Protein AF-A0A4S5BII0-F1 (afdb_monomer_lite)

pLDDT: mean 76.99, std 10.08, range [51.81, 91.44]

Organism: Bifidobacterium longum subsp. infantis (NCBI:txid1682)

Foldseek 3Di:
DQQVCLVVVCVVCVVVVHASQGFHNPPDPDGDDHDPPVNVVVVVVVVVVVVVVVCVVVVVVCVVVVVVVVVDCVVVVVVVVVVVVVVVVVD

Structure (mmCIF, N/CA/C/O backbone):
data_AF-A0A4S5BII0-F1
#
_entry.id   AF-A0A4S5BII0-F1
#
loop_
_atom_site.group_PDB
_atom_site.id
_atom_site.type_symbol
_atom_site.label_atom_id
_atom_site.label_alt_id
_atom_site.label_comp_id
_atom_site.label_asym_id
_atom_site.label_entity_id
_atom_site.label_seq_id
_atom_site.pdbx_PDB_ins_code
_atom_site.Cartn_x
_atom_site.Cartn_y
_atom_site.Cartn_z
_atom_site.occupancy
_atom_site.B_iso_or_equiv
_atom_site.auth_seq_id
_atom_site.auth_comp_id
_atom_site.auth_asym_id
_atom_site.auth_atom_id
_atom_site.pdbx_PDB_model_num
ATOM 1 N N . MET A 1 1 ? 16.253 -0.688 -2.895 1.00 59.25 1 MET A N 1
ATOM 2 C CA . MET A 1 1 ? 15.727 -2.063 -2.775 1.00 59.25 1 MET A CA 1
ATOM 3 C C . MET A 1 1 ? 15.368 -2.674 -4.128 1.00 59.25 1 MET A C 1
ATOM 5 O O . MET A 1 1 ? 15.950 -3.690 -4.470 1.00 59.25 1 MET A O 1
ATOM 9 N N . ASP A 1 2 ? 14.520 -2.050 -4.945 1.00 67.81 2 ASP A N 1
ATOM 10 C CA . ASP A 1 2 ? 13.943 -2.675 -6.159 1.00 67.81 2 ASP A CA 1
ATOM 11 C C . ASP A 1 2 ? 14.948 -3.171 -7.209 1.00 67.81 2 ASP A C 1
ATOM 13 O O . ASP A 1 2 ? 14.729 -4.192 -7.860 1.00 67.81 2 ASP A O 1
ATOM 17 N N . ARG A 1 3 ? 16.091 -2.485 -7.340 1.00 72.25 3 ARG A N 1
ATOM 18 C CA . ARG A 1 3 ? 17.181 -2.871 -8.256 1.00 72.25 3 ARG A CA 1
ATOM 19 C C . ARG A 1 3 ? 17.808 -4.232 -7.926 1.00 72.25 3 ARG A C 1
ATOM 21 O O . ARG A 1 3 ? 18.460 -4.812 -8.788 1.00 72.25 3 ARG A O 1
ATOM 28 N N . VAL A 1 4 ? 17.648 -4.724 -6.693 1.00 69.44 4 VAL A N 1
ATOM 29 C CA . VAL A 1 4 ? 18.213 -6.005 -6.236 1.00 69.44 4 VAL A CA 1
ATOM 30 C C . VAL A 1 4 ? 17.400 -7.183 -6.780 1.00 69.44 4 VAL A C 1
ATOM 32 O O . VAL A 1 4 ? 17.982 -8.155 -7.251 1.00 69.44 4 VAL A O 1
ATOM 35 N N . TYR A 1 5 ? 16.069 -7.068 -6.790 1.00 69.62 5 TYR A N 1
ATOM 36 C CA . TYR A 1 5 ? 15.165 -8.151 -7.194 1.00 69.62 5 TYR A CA 1
ATOM 37 C C . TYR A 1 5 ? 14.766 -8.119 -8.669 1.00 69.62 5 TYR A C 1
ATOM 39 O O . TYR A 1 5 ? 14.322 -9.138 -9.191 1.00 69.62 5 TYR A O 1
ATOM 47 N N . GLY A 1 6 ? 14.966 -6.992 -9.364 1.00 73.06 6 GLY A N 1
ATOM 48 C CA . GLY A 1 6 ? 14.530 -6.828 -10.755 1.00 73.06 6 GLY A CA 1
ATOM 49 C C . GLY A 1 6 ? 15.073 -7.878 -11.730 1.00 73.06 6 GLY A C 1
ATOM 50 O O . GLY A 1 6 ? 14.448 -8.143 -12.748 1.00 73.06 6 GLY A O 1
ATOM 51 N N . GLY A 1 7 ? 16.212 -8.508 -11.422 1.00 76.62 7 GLY A N 1
ATOM 52 C CA . GLY A 1 7 ? 16.747 -9.613 -12.222 1.00 76.62 7 GLY A CA 1
ATOM 53 C C . GLY A 1 7 ? 15.973 -10.925 -12.082 1.00 76.62 7 GLY A C 1
ATOM 54 O O . GLY A 1 7 ? 15.806 -11.619 -13.077 1.00 76.62 7 GLY A O 1
ATOM 55 N N . TYR A 1 8 ? 15.500 -11.248 -10.876 1.00 79.19 8 TYR A N 1
ATOM 56 C CA . TYR A 1 8 ? 14.800 -12.503 -10.580 1.00 79.19 8 TYR A CA 1
ATOM 57 C C . TYR A 1 8 ? 13.327 -12.453 -10.981 1.00 79.19 8 TYR A C 1
ATOM 59 O O . TYR A 1 8 ? 12.751 -13.464 -11.361 1.00 79.19 8 TYR A O 1
ATOM 67 N N . THR A 1 9 ? 12.717 -11.268 -10.927 1.00 78.75 9 THR A N 1
ATOM 68 C CA . THR A 1 9 ? 11.298 -11.075 -11.253 1.00 78.75 9 THR A CA 1
ATOM 69 C C . THR A 1 9 ? 11.039 -10.855 -12.741 1.00 78.75 9 THR A C 1
ATOM 71 O O . THR A 1 9 ? 9.887 -10.909 -13.163 1.00 78.75 9 THR A O 1
ATOM 74 N N . ARG A 1 10 ? 12.091 -10.645 -13.544 1.00 82.12 10 ARG A N 1
ATOM 75 C CA . ARG A 1 10 ? 11.984 -10.427 -14.991 1.00 82.12 10 ARG A CA 1
ATOM 76 C C . ARG A 1 10 ? 11.464 -11.658 -15.732 1.00 82.12 10 ARG A C 1
ATOM 78 O O . ARG A 1 10 ? 10.459 -11.538 -16.417 1.00 82.12 10 ARG A O 1
ATOM 85 N N . LEU A 1 11 ? 12.130 -12.809 -15.594 1.00 84.81 11 LEU A N 1
ATOM 86 C CA . LEU A 1 11 ? 11.762 -14.024 -16.339 1.00 84.81 11 LEU A CA 1
ATOM 87 C C . LEU A 1 11 ? 10.316 -14.466 -16.045 1.00 84.81 11 LEU A C 1
ATOM 89 O O . LEU A 1 11 ? 9.584 -14.736 -16.994 1.00 84.81 11 LEU A O 1
ATOM 93 N N . PRO A 1 12 ? 9.848 -14.454 -14.778 1.00 85.00 12 PRO A N 1
ATOM 94 C CA . PRO A 1 12 ? 8.443 -14.708 -14.485 1.00 85.00 12 PRO A CA 1
ATOM 95 C C . PRO A 1 12 ? 7.513 -13.663 -15.108 1.00 85.00 12 PRO A C 1
ATOM 97 O O . PRO A 1 12 ? 6.523 -14.030 -15.727 1.00 85.00 12 PRO A O 1
ATOM 100 N N . ALA A 1 13 ? 7.824 -12.366 -15.001 1.00 83.06 13 ALA A N 1
ATOM 101 C CA . ALA A 1 13 ? 6.984 -11.319 -15.586 1.00 83.06 13 ALA A CA 1
ATOM 102 C C . ALA A 1 13 ? 6.839 -11.487 -17.108 1.00 83.06 13 ALA A C 1
ATOM 104 O O . ALA A 1 13 ? 5.723 -11.451 -17.617 1.00 83.06 13 ALA A O 1
ATOM 105 N N . GLU A 1 14 ? 7.942 -11.759 -17.808 1.00 85.25 14 GLU A N 1
ATOM 106 C CA . GLU A 1 14 ? 7.939 -12.026 -19.250 1.00 85.25 14 GLU A CA 1
ATOM 107 C C . GLU A 1 14 ? 7.136 -13.291 -19.592 1.00 85.25 14 GLU A C 1
ATOM 109 O O . GLU A 1 14 ? 6.370 -13.270 -20.553 1.00 85.25 14 GLU A O 1
ATOM 114 N N . SER A 1 15 ? 7.211 -14.352 -18.776 1.00 88.06 15 SER A N 1
ATOM 115 C CA . SER A 1 15 ? 6.383 -15.556 -18.972 1.00 88.06 15 SER A CA 1
ATOM 116 C C . SER A 1 15 ? 4.879 -15.309 -18.800 1.00 88.06 15 SER A C 1
ATOM 118 O O . SER A 1 15 ? 4.073 -16.009 -19.403 1.00 88.06 15 SER A O 1
ATOM 120 N N . PHE A 1 16 ? 4.497 -14.286 -18.030 1.00 85.56 16 PHE A N 1
ATOM 121 C CA . PHE A 1 16 ? 3.109 -13.840 -17.888 1.00 85.56 16 PHE A CA 1
ATOM 122 C C . PHE A 1 16 ? 2.714 -12.767 -18.920 1.00 85.56 16 PHE A C 1
ATOM 124 O O . PHE A 1 16 ? 1.625 -12.206 -18.825 1.00 85.56 16 PHE A O 1
ATOM 131 N N . GLY A 1 17 ? 3.584 -12.444 -19.887 1.00 84.06 17 GLY A N 1
ATOM 132 C CA . GLY A 1 17 ? 3.342 -11.390 -20.879 1.00 84.06 17 GLY A CA 1
ATOM 133 C C . GLY A 1 17 ? 3.380 -9.969 -20.301 1.00 84.06 17 GLY A C 1
ATOM 134 O O . GLY A 1 17 ? 2.903 -9.028 -20.931 1.00 84.06 17 GLY A O 1
ATOM 135 N N . LEU A 1 18 ? 3.930 -9.792 -19.097 1.00 80.88 18 LEU A N 1
ATOM 136 C CA . LEU A 1 18 ? 4.006 -8.511 -18.402 1.00 80.88 18 LEU A CA 1
ATOM 137 C C . LEU A 1 18 ? 5.337 -7.812 -18.687 1.00 80.88 18 LEU A C 1
ATOM 139 O O . LEU A 1 18 ? 6.411 -8.413 -18.630 1.00 80.88 18 LEU A O 1
ATOM 143 N N . THR A 1 19 ? 5.288 -6.497 -18.906 1.00 80.31 19 THR A N 1
ATOM 144 C CA . THR A 1 19 ? 6.505 -5.692 -19.044 1.00 80.31 19 THR A CA 1
ATOM 145 C C . THR A 1 19 ? 7.221 -5.560 -17.692 1.00 80.31 19 THR A C 1
ATOM 147 O O . THR A 1 19 ? 6.593 -5.171 -16.699 1.00 80.31 19 THR A O 1
ATOM 150 N N . PRO A 1 20 ? 8.541 -5.819 -17.614 1.00 77.00 20 PRO A N 1
ATOM 151 C CA . PRO A 1 20 ? 9.287 -5.723 -16.365 1.00 77.00 20 PRO A CA 1
ATOM 152 C C . PRO A 1 20 ? 9.294 -4.291 -15.810 1.00 77.00 20 PRO A C 1
ATOM 154 O O . PRO A 1 20 ? 10.069 -3.429 -16.224 1.00 77.00 20 PRO A O 1
ATOM 157 N N . ALA A 1 21 ? 8.453 -4.036 -14.807 1.00 76.56 21 ALA A N 1
ATOM 158 C CA . ALA A 1 21 ? 8.356 -2.726 -14.169 1.00 76.56 21 ALA A CA 1
ATOM 159 C C . ALA A 1 21 ? 9.512 -2.438 -13.201 1.00 76.56 21 ALA A C 1
ATOM 161 O O . ALA A 1 21 ? 9.633 -1.306 -12.738 1.00 76.56 21 ALA A O 1
ATOM 162 N N . ALA A 1 22 ? 10.347 -3.419 -12.847 1.00 80.75 22 ALA A N 1
ATOM 163 C CA . ALA A 1 22 ? 11.482 -3.239 -11.942 1.00 80.75 22 ALA A CA 1
ATOM 164 C C . ALA A 1 22 ? 12.713 -2.685 -12.687 1.00 80.75 22 ALA A C 1
ATOM 166 O O . ALA A 1 22 ? 12.963 -3.076 -13.830 1.00 80.75 22 ALA A O 1
ATOM 167 N N . PRO A 1 23 ? 13.506 -1.790 -12.067 1.00 80.81 23 PRO A N 1
ATOM 168 C CA . PRO A 1 23 ? 14.677 -1.239 -12.726 1.00 80.81 23 PRO A CA 1
ATOM 169 C C . PRO A 1 23 ? 15.795 -2.289 -12.799 1.00 80.81 23 PRO A C 1
ATOM 171 O O . PRO A 1 23 ? 16.007 -3.016 -11.820 1.00 80.81 23 PRO A O 1
ATOM 174 N N . PRO A 1 24 ? 16.564 -2.338 -13.900 1.00 83.94 24 PRO A N 1
ATOM 175 C CA . PRO A 1 24 ? 17.759 -3.164 -13.959 1.00 83.94 24 PRO A CA 1
ATOM 176 C C . PRO A 1 24 ? 18.799 -2.690 -12.934 1.00 83.94 24 PRO A C 1
ATOM 178 O O . PRO A 1 24 ? 18.870 -1.515 -12.554 1.00 83.94 24 PRO A O 1
ATOM 181 N N . LYS A 1 25 ? 19.631 -3.627 -12.474 1.00 82.69 25 LYS A N 1
ATOM 182 C CA . LYS A 1 25 ? 20.808 -3.304 -11.661 1.00 82.69 25 LYS A CA 1
ATOM 183 C C . LYS A 1 25 ? 21.781 -2.482 -12.517 1.00 82.69 25 LYS A C 1
ATOM 185 O O . LYS A 1 25 ? 22.010 -2.834 -13.668 1.00 82.69 25 LYS A O 1
ATOM 190 N N . GLY A 1 26 ? 22.350 -1.411 -11.957 1.00 79.44 26 GLY A N 1
ATOM 191 C CA . GLY A 1 26 ? 23.169 -0.451 -12.717 1.00 79.44 26 GLY A CA 1
ATOM 192 C C . GLY A 1 26 ? 24.420 -1.056 -13.363 1.00 79.44 26 GLY A C 1
ATOM 193 O O . GLY A 1 26 ? 24.858 -0.590 -14.401 1.00 79.44 26 GLY A O 1
ATOM 194 N N . ASN A 1 27 ? 24.948 -2.133 -12.785 1.00 82.56 27 ASN A N 1
ATOM 195 C CA . ASN A 1 27 ? 26.183 -2.791 -13.210 1.00 82.56 27 ASN A CA 1
ATOM 196 C C . ASN A 1 27 ? 25.929 -3.895 -14.260 1.00 82.56 27 ASN A C 1
ATOM 198 O O . ASN A 1 27 ? 26.774 -4.764 -14.455 1.00 82.56 27 ASN A O 1
ATOM 202 N N . ARG A 1 28 ? 24.728 -3.963 -14.848 1.00 80.50 28 ARG A N 1
ATOM 203 C CA . ARG A 1 28 ? 24.341 -5.044 -15.762 1.00 80.50 28 ARG A CA 1
ATOM 204 C C . ARG A 1 28 ? 24.748 -4.687 -17.190 1.00 80.50 28 ARG A C 1
ATOM 206 O O . ARG A 1 28 ? 24.374 -3.627 -17.671 1.00 80.50 28 ARG A O 1
ATOM 213 N N . ALA A 1 29 ? 25.442 -5.603 -17.865 1.00 80.50 29 ALA A N 1
ATOM 214 C CA . ALA A 1 29 ? 25.921 -5.406 -19.237 1.00 80.50 29 A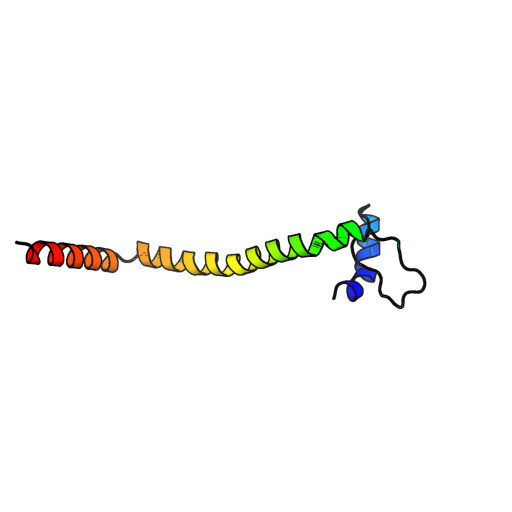LA A CA 1
ATOM 215 C C . ALA A 1 29 ? 24.784 -5.224 -20.261 1.00 80.50 29 ALA A C 1
ATOM 217 O O . ALA A 1 29 ? 24.910 -4.435 -21.188 1.00 80.50 29 ALA A O 1
ATOM 218 N N . ALA A 1 30 ? 23.656 -5.912 -20.063 1.00 79.06 30 ALA A N 1
ATOM 219 C CA . ALA A 1 30 ? 22.465 -5.798 -20.903 1.00 79.06 30 ALA A CA 1
ATOM 220 C C . ALA 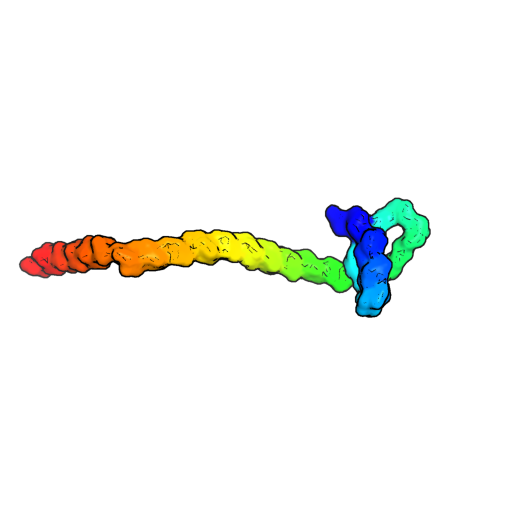A 1 30 ? 21.243 -5.388 -20.053 1.00 79.06 30 ALA A C 1
ATOM 222 O O . ALA A 1 30 ? 20.526 -6.254 -19.530 1.00 79.06 30 ALA A O 1
ATOM 223 N N . PRO A 1 31 ? 21.024 -4.080 -19.826 1.00 80.81 31 PRO A N 1
ATOM 224 C CA . PRO A 1 31 ? 19.806 -3.585 -19.196 1.00 80.81 31 PRO A CA 1
ATOM 225 C C . PRO A 1 31 ? 18.617 -3.715 -20.162 1.00 80.81 31 PRO A C 1
ATOM 227 O O . PRO A 1 31 ? 18.742 -3.450 -21.352 1.00 80.81 31 PRO A O 1
ATOM 230 N N . TRP A 1 32 ? 17.453 -4.131 -19.658 1.00 79.56 32 TRP A N 1
ATOM 231 C CA . TRP A 1 32 ? 16.220 -4.162 -20.454 1.00 79.56 32 TRP A CA 1
ATOM 232 C C . TRP A 1 32 ? 15.565 -2.783 -20.507 1.00 79.56 32 TRP A C 1
ATOM 234 O O . TRP A 1 32 ? 15.703 -1.983 -19.574 1.00 79.56 32 TRP A O 1
ATOM 244 N N . ASN A 1 33 ? 14.815 -2.533 -21.585 1.00 79.31 33 ASN A N 1
ATOM 245 C CA . ASN A 1 33 ? 13.986 -1.342 -21.680 1.00 79.31 33 ASN A CA 1
ATOM 246 C C . ASN A 1 33 ? 12.855 -1.431 -20.651 1.00 79.31 33 ASN A C 1
ATOM 248 O O . ASN A 1 33 ? 12.208 -2.467 -20.491 1.00 79.31 33 ASN A O 1
ATOM 252 N N . ARG A 1 34 ? 12.656 -0.345 -19.917 1.00 77.56 34 ARG A N 1
ATOM 253 C CA . ARG A 1 34 ? 11.695 -0.267 -18.830 1.00 77.56 34 ARG A CA 1
ATOM 254 C C . ARG A 1 34 ? 11.057 1.102 -18.854 1.00 77.56 34 ARG A C 1
ATOM 256 O O . ARG A 1 34 ? 11.763 2.108 -18.888 1.00 77.56 34 ARG A O 1
ATOM 263 N N . ASP A 1 35 ? 9.736 1.121 -18.751 1.00 81.06 35 ASP A N 1
ATOM 264 C CA . ASP A 1 35 ? 8.976 2.359 -18.704 1.00 81.06 35 ASP A CA 1
ATOM 265 C C . ASP A 1 35 ? 9.322 3.147 -17.430 1.00 81.06 35 ASP A C 1
ATOM 267 O O . ASP A 1 35 ? 8.991 2.790 -16.290 1.00 81.06 35 ASP A O 1
ATOM 271 N N . ARG A 1 36 ? 10.091 4.214 -17.638 1.00 77.75 36 ARG A N 1
ATOM 272 C CA . ARG A 1 36 ? 10.601 5.075 -16.576 1.00 77.75 36 ARG A CA 1
ATOM 273 C C . ARG A 1 36 ? 9.508 6.006 -16.056 1.00 77.75 36 ARG A C 1
ATOM 275 O O . ARG A 1 36 ? 9.575 6.384 -14.886 1.00 77.75 36 ARG A O 1
ATOM 282 N N . GLU A 1 37 ? 8.526 6.346 -16.885 1.00 79.56 37 GLU A N 1
ATOM 283 C CA . GLU A 1 37 ? 7.395 7.200 -16.523 1.00 79.56 37 GLU A CA 1
ATOM 284 C C . GLU A 1 37 ? 6.400 6.430 -15.662 1.00 79.56 37 GLU A C 1
ATOM 286 O O . GLU A 1 37 ? 6.102 6.866 -14.546 1.00 79.56 37 GLU A O 1
ATOM 291 N N . ALA A 1 38 ? 6.019 5.219 -16.077 1.00 75.12 38 ALA A N 1
ATOM 292 C CA . ALA A 1 38 ? 5.181 4.337 -15.265 1.00 75.12 38 ALA A CA 1
ATOM 293 C C . ALA A 1 38 ? 5.809 4.044 -13.891 1.00 75.12 38 ALA A C 1
ATOM 295 O O . ALA A 1 38 ? 5.120 3.999 -12.868 1.00 75.12 38 ALA A O 1
ATOM 296 N N . HIS A 1 39 ? 7.139 3.903 -13.815 1.00 75.81 39 HIS A N 1
ATOM 297 C CA . HIS A 1 39 ? 7.795 3.719 -12.521 1.00 75.81 39 HIS A CA 1
ATOM 298 C C . HIS A 1 39 ? 7.823 4.971 -11.642 1.00 75.81 39 HIS A C 1
ATOM 300 O O . HIS A 1 39 ? 7.750 4.838 -10.420 1.00 75.81 39 HIS A O 1
ATOM 306 N N . LYS A 1 40 ? 7.918 6.177 -12.216 1.00 79.31 40 LYS A N 1
ATOM 307 C CA . LYS A 1 40 ? 7.847 7.417 -11.425 1.00 79.31 40 LYS A CA 1
ATOM 308 C C . LYS A 1 40 ? 6.505 7.520 -10.689 1.00 79.31 40 LYS A C 1
ATOM 310 O O . LYS A 1 40 ? 6.485 7.921 -9.526 1.00 79.31 40 LYS A O 1
ATOM 315 N N . GLY A 1 41 ? 5.412 7.084 -11.322 1.00 80.19 41 GLY A N 1
ATOM 316 C CA . GLY A 1 41 ? 4.068 7.078 -10.732 1.00 80.19 41 GLY A CA 1
ATOM 317 C C . GLY A 1 41 ? 3.866 6.085 -9.576 1.00 80.19 41 GLY A C 1
ATOM 318 O O . GLY A 1 41 ? 3.032 6.327 -8.699 1.00 80.19 41 GLY A O 1
ATOM 319 N N . ARG A 1 42 ? 4.655 4.999 -9.499 1.00 81.44 42 ARG A N 1
ATOM 320 C CA . ARG A 1 42 ? 4.472 3.942 -8.479 1.00 81.44 42 ARG A CA 1
ATOM 321 C C . ARG A 1 42 ? 4.614 4.431 -7.042 1.00 81.44 42 ARG A C 1
ATOM 323 O O . ARG A 1 42 ? 3.887 3.951 -6.181 1.00 81.44 42 ARG A O 1
ATOM 330 N N . ASN A 1 43 ? 5.496 5.392 -6.772 1.00 83.81 43 ASN A N 1
ATOM 331 C CA . ASN A 1 43 ? 5.734 5.873 -5.406 1.00 83.81 43 ASN A CA 1
ATOM 332 C C . ASN A 1 43 ? 4.473 6.497 -4.776 1.00 83.81 43 ASN A C 1
ATOM 334 O O . ASN A 1 43 ? 4.254 6.367 -3.574 1.00 83.81 43 ASN A O 1
ATOM 338 N N . MET A 1 44 ? 3.612 7.147 -5.568 1.00 86.31 44 MET A N 1
ATOM 339 C CA . MET A 1 44 ? 2.354 7.700 -5.055 1.00 86.31 44 MET A CA 1
ATOM 340 C C . MET A 1 44 ? 1.396 6.585 -4.627 1.00 86.31 44 MET A C 1
ATOM 342 O O . MET A 1 44 ? 0.871 6.610 -3.513 1.00 86.31 44 MET A O 1
ATOM 346 N N . VAL A 1 45 ? 1.240 5.579 -5.486 1.00 85.94 45 VAL A N 1
ATOM 347 C CA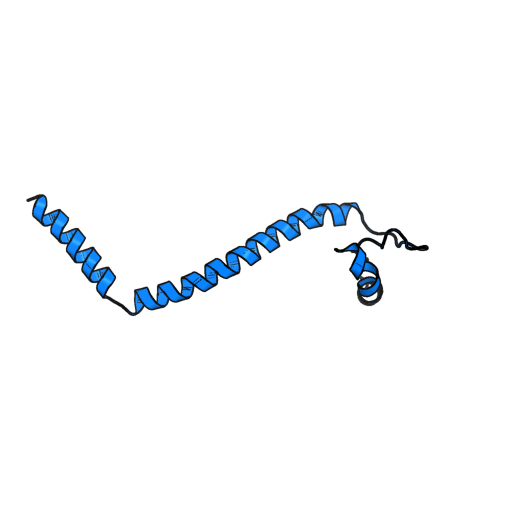 . VAL A 1 45 ? 0.418 4.394 -5.231 1.00 85.94 45 VAL A CA 1
ATOM 348 C C . VAL A 1 45 ? 0.940 3.646 -4.002 1.00 85.94 45 VAL A C 1
ATOM 350 O O . VAL A 1 45 ? 0.196 3.410 -3.053 1.00 85.94 45 VAL A O 1
ATOM 353 N N . GLU A 1 46 ? 2.242 3.364 -3.946 1.00 87.25 46 GLU A N 1
ATOM 354 C CA . GLU A 1 46 ? 2.886 2.681 -2.820 1.00 87.25 46 GLU A CA 1
ATOM 355 C C . GLU A 1 46 ? 2.703 3.432 -1.500 1.00 87.25 46 GLU A C 1
ATOM 357 O O . GLU A 1 46 ? 2.405 2.803 -0.487 1.00 87.25 46 GLU A O 1
ATOM 362 N N . ARG A 1 47 ? 2.791 4.768 -1.493 1.00 89.31 47 ARG A N 1
ATOM 363 C CA . ARG A 1 47 ? 2.519 5.578 -0.293 1.00 89.31 47 ARG A CA 1
ATOM 364 C C . ARG A 1 47 ? 1.071 5.460 0.173 1.00 89.31 47 ARG A C 1
ATOM 366 O O . ARG A 1 47 ? 0.842 5.369 1.378 1.00 89.31 47 ARG A O 1
ATOM 373 N N . VAL A 1 48 ? 0.103 5.448 -0.745 1.00 89.38 48 VAL A N 1
ATOM 374 C CA . VAL A 1 48 ? -1.319 5.255 -0.408 1.00 89.38 48 VAL A CA 1
ATOM 375 C C . VAL A 1 48 ? -1.539 3.871 0.195 1.00 89.38 48 VAL A C 1
ATOM 377 O O . VAL A 1 48 ? -2.078 3.766 1.295 1.00 89.38 48 VAL A O 1
ATOM 380 N N . PHE A 1 49 ? -1.048 2.818 -0.462 1.00 85.62 49 PHE A N 1
ATOM 381 C CA . PHE A 1 49 ? -1.156 1.454 0.053 1.00 85.62 49 PHE A CA 1
ATOM 382 C C . PHE A 1 49 ? -0.415 1.272 1.379 1.00 85.62 49 PHE A C 1
ATOM 384 O O . PHE A 1 49 ? -0.902 0.558 2.251 1.00 85.62 49 PHE A O 1
ATOM 391 N N . ASN A 1 50 ? 0.734 1.923 1.567 1.00 87.31 50 ASN A N 1
ATOM 392 C CA . ASN A 1 50 ? 1.481 1.857 2.818 1.00 87.31 50 ASN A CA 1
ATOM 393 C C . ASN A 1 50 ? 0.719 2.532 3.967 1.00 87.31 50 ASN A C 1
ATOM 395 O O . ASN A 1 50 ? 0.620 1.956 5.049 1.00 87.31 50 ASN A O 1
ATOM 399 N N . ARG A 1 51 ? 0.100 3.698 3.722 1.00 87.19 51 ARG A N 1
ATOM 400 C CA . ARG A 1 51 ? -0.809 4.333 4.691 1.00 87.19 51 ARG A CA 1
ATOM 401 C C . ARG A 1 51 ? -1.994 3.429 5.009 1.00 87.19 51 ARG A C 1
ATOM 403 O O . ARG A 1 51 ? -2.257 3.164 6.175 1.00 87.19 51 ARG A O 1
ATOM 410 N N . MET A 1 52 ? -2.655 2.880 3.992 1.00 86.06 52 MET A N 1
ATOM 411 C CA . MET A 1 52 ? -3.777 1.957 4.184 1.00 86.06 52 MET A CA 1
ATOM 412 C C . MET A 1 52 ? -3.375 0.728 5.015 1.00 86.06 52 MET A C 1
ATOM 414 O O . MET A 1 52 ? -4.074 0.354 5.953 1.00 86.06 52 MET A O 1
ATOM 418 N N . LYS A 1 53 ? -2.215 0.126 4.730 1.00 82.75 53 LYS A N 1
ATOM 419 C CA . LYS A 1 53 ? -1.673 -0.997 5.510 1.00 82.75 53 LYS A CA 1
ATOM 420 C C . LYS A 1 53 ? -1.371 -0.608 6.955 1.00 82.75 53 LYS A C 1
ATOM 422 O O . LYS A 1 53 ? -1.649 -1.395 7.855 1.00 82.75 53 LYS A O 1
ATOM 427 N N . HIS A 1 54 ? -0.836 0.589 7.182 1.00 80.94 54 HIS A N 1
ATOM 428 C CA . HIS A 1 54 ? -0.580 1.099 8.525 1.00 80.94 54 HIS A CA 1
ATOM 429 C C . HIS A 1 54 ? -1.885 1.257 9.324 1.00 80.94 54 HIS A C 1
ATOM 431 O O . HIS A 1 54 ? -1.977 0.792 10.459 1.00 80.94 54 HIS A O 1
ATOM 437 N N . HIS A 1 55 ? -2.928 1.811 8.701 1.00 76.75 55 HIS A N 1
ATOM 438 C CA . HIS A 1 55 ? -4.244 1.972 9.325 1.00 76.75 55 HIS A CA 1
ATOM 439 C C . HIS A 1 55 ? -5.013 0.656 9.502 1.00 76.75 55 HIS A C 1
ATOM 441 O O . HIS A 1 55 ? -5.839 0.561 10.406 1.00 76.75 55 HIS A O 1
ATOM 447 N N . ARG A 1 56 ? -4.698 -0.399 8.737 1.00 70.38 56 ARG A N 1
ATOM 448 C CA . ARG A 1 56 ? -5.289 -1.733 8.940 1.00 70.38 56 ARG A CA 1
ATOM 449 C C . ARG A 1 56 ? -5.031 -2.277 10.349 1.00 70.38 56 ARG A C 1
ATOM 451 O O . ARG A 1 56 ? -5.905 -2.925 10.909 1.00 70.38 56 ARG A O 1
ATOM 458 N N . LYS A 1 57 ? -3.862 -1.982 10.935 1.00 63.84 57 LYS A N 1
ATOM 459 C CA . LYS A 1 57 ? -3.524 -2.357 12.320 1.00 63.84 57 LYS A CA 1
ATOM 460 C C . LYS A 1 57 ? -4.287 -1.524 13.359 1.00 63.84 57 LYS A C 1
ATOM 462 O O . LYS A 1 57 ? -4.511 -2.000 14.466 1.00 63.84 57 LYS A O 1
ATOM 467 N N . ALA A 1 58 ? -4.666 -0.291 13.019 1.00 61.06 58 ALA A N 1
ATOM 468 C CA . ALA A 1 58 ? -5.498 0.542 13.883 1.00 61.06 58 ALA A CA 1
ATOM 469 C C . ALA A 1 58 ? -6.947 0.031 13.901 1.00 61.06 58 ALA A C 1
ATOM 471 O O . ALA A 1 58 ? -7.503 -0.137 14.980 1.00 61.06 58 ALA A O 1
ATOM 472 N N . ALA A 1 59 ? -7.510 -0.308 12.736 1.00 57.47 59 ALA A N 1
ATOM 473 C CA . ALA A 1 59 ? -8.866 -0.852 12.626 1.00 57.47 59 ALA A CA 1
ATOM 474 C C . ALA A 1 59 ? -9.038 -2.157 13.427 1.00 57.47 59 ALA A C 1
ATOM 476 O O . ALA A 1 59 ? -9.891 -2.230 14.302 1.00 57.47 59 ALA A O 1
ATOM 477 N N . THR A 1 60 ? -8.142 -3.137 13.253 1.00 57.69 60 THR A N 1
ATOM 478 C CA . THR A 1 60 ? -8.226 -4.412 13.994 1.00 57.69 60 THR A CA 1
ATOM 479 C C . THR A 1 60 ? -7.915 -4.303 15.489 1.00 57.69 60 THR A C 1
ATOM 481 O O . THR A 1 60 ? -8.168 -5.243 16.240 1.00 57.69 60 THR A O 1
ATOM 484 N N . ARG A 1 61 ? -7.354 -3.180 15.957 1.00 59.34 61 ARG A N 1
ATOM 485 C CA . ARG A 1 61 ? -7.164 -2.919 17.392 1.00 59.34 61 ARG A CA 1
ATOM 486 C C . ARG A 1 61 ? -8.443 -2.397 18.052 1.00 59.34 61 ARG A C 1
ATOM 488 O O . ARG A 1 61 ? -8.620 -2.639 19.243 1.00 59.34 61 ARG A O 1
ATOM 495 N N . HIS A 1 62 ? -9.293 -1.689 17.308 1.00 57.72 62 HIS A N 1
ATOM 496 C CA . HIS A 1 62 ? -10.523 -1.092 17.830 1.00 57.72 62 HIS A CA 1
ATOM 497 C C . HIS A 1 62 ? -11.704 -2.067 17.874 1.00 57.72 62 HIS A C 1
ATOM 499 O O . HIS A 1 62 ? -12.468 -1.980 18.827 1.00 57.72 62 HIS A O 1
ATOM 505 N N . ASP A 1 63 ? -11.771 -3.060 16.979 1.00 58.72 63 ASP A N 1
ATOM 506 C CA . ASP A 1 63 ? -12.836 -4.086 17.010 1.00 58.72 63 ASP A CA 1
ATOM 507 C C . ASP A 1 63 ? -12.949 -4.792 18.377 1.00 58.72 63 ASP A C 1
ATOM 509 O O . ASP A 1 63 ? -14.041 -5.067 18.866 1.00 58.72 63 ASP A O 1
ATOM 513 N N . ARG A 1 64 ? -11.822 -5.028 19.065 1.00 58.44 64 ARG A N 1
ATOM 514 C CA . ARG A 1 64 ? -11.828 -5.630 20.414 1.00 58.44 64 ARG A CA 1
ATOM 515 C C . ARG A 1 64 ? -12.412 -4.724 21.494 1.00 58.44 64 ARG A C 1
ATOM 517 O O . ARG A 1 64 ? -12.882 -5.226 22.510 1.00 58.44 64 ARG A O 1
ATOM 524 N N . LEU A 1 65 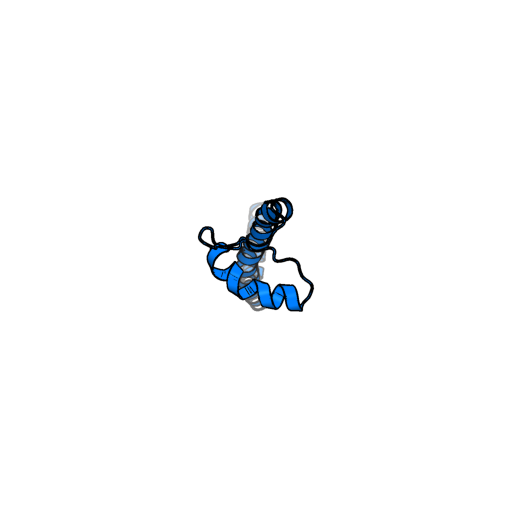? -12.320 -3.407 21.320 1.00 59.22 65 LEU A N 1
ATOM 525 C CA . LEU A 1 65 ? -12.856 -2.460 22.292 1.00 59.22 65 LEU A CA 1
ATOM 526 C C . LEU A 1 65 ? -14.387 -2.423 22.208 1.00 59.22 65 LEU A C 1
ATOM 528 O O . LEU A 1 65 ? -15.052 -2.335 23.240 1.00 59.22 65 LEU A O 1
ATOM 532 N N . ASP A 1 66 ? -14.932 -2.572 21.002 1.00 60.06 66 ASP A N 1
ATOM 533 C CA . ASP A 1 66 ? -16.374 -2.573 20.758 1.00 60.06 66 ASP A CA 1
ATOM 534 C C . ASP A 1 66 ? -17.057 -3.799 21.379 1.00 60.06 66 ASP A C 1
ATOM 536 O O . ASP A 1 66 ? -18.092 -3.659 22.030 1.00 60.06 66 ASP A O 1
ATOM 540 N N . GLU A 1 67 ? -16.437 -4.982 21.312 1.00 61.28 67 GLU A N 1
ATOM 541 C CA . GLU A 1 67 ? -16.930 -6.172 22.026 1.00 61.28 67 GLU A CA 1
ATOM 542 C C . GLU A 1 67 ? -16.972 -5.951 23.547 1.00 61.28 67 GLU A C 1
ATOM 544 O O . GLU A 1 67 ? -17.951 -6.305 24.207 1.00 61.28 67 GLU A O 1
ATOM 549 N N . THR A 1 68 ? -15.946 -5.310 24.120 1.00 62.28 68 THR A N 1
ATOM 550 C CA . THR A 1 68 ? -15.915 -5.012 25.563 1.00 62.28 68 THR A CA 1
ATOM 551 C C . THR A 1 68 ? -16.901 -3.920 25.983 1.00 62.28 68 THR A C 1
ATOM 553 O O . THR A 1 68 ? -17.403 -3.959 27.107 1.00 62.28 68 THR A O 1
ATOM 556 N N . LEU A 1 69 ? -17.207 -2.971 25.092 1.00 61.53 69 LEU A N 1
ATOM 557 C CA . LEU A 1 69 ? -18.236 -1.951 25.304 1.00 61.53 69 LEU A CA 1
ATOM 558 C C . LEU A 1 69 ? -19.647 -2.546 25.249 1.00 61.53 69 LEU A C 1
ATOM 560 O O . LEU A 1 69 ? -20.486 -2.174 26.064 1.00 61.53 69 LEU A O 1
ATOM 564 N N . LEU A 1 70 ? -19.912 -3.477 24.329 1.00 63.00 70 LEU A N 1
ATOM 565 C CA . LEU A 1 70 ? -21.219 -4.134 24.206 1.00 63.00 70 LEU A CA 1
ATOM 566 C C . LEU A 1 70 ? -21.472 -5.163 25.315 1.00 63.00 70 LEU A C 1
ATOM 568 O O . LEU A 1 70 ? -22.605 -5.309 25.767 1.00 63.00 70 LEU A O 1
ATOM 572 N N . ALA A 1 71 ? -20.434 -5.863 25.778 1.00 73.38 71 ALA A N 1
ATOM 573 C CA . ALA A 1 71 ? -20.564 -6.889 26.812 1.00 73.38 71 ALA A CA 1
ATOM 574 C C . ALA A 1 71 ? -20.758 -6.322 28.231 1.00 73.38 71 ALA A C 1
ATOM 576 O O . ALA A 1 71 ? -21.222 -7.042 29.115 1.00 73.38 71 ALA A O 1
ATOM 577 N N . ASN A 1 72 ? -20.398 -5.055 28.473 1.00 77.06 72 ASN A N 1
ATOM 578 C CA . ASN A 1 72 ? -20.411 -4.471 29.809 1.00 77.06 72 ASN A CA 1
ATOM 579 C C . ASN A 1 72 ? -21.350 -3.247 29.915 1.00 77.06 72 ASN A C 1
ATOM 581 O O . ASN A 1 72 ? -21.024 -2.183 29.388 1.00 77.06 72 ASN A O 1
ATOM 585 N N . PRO A 1 73 ? -22.472 -3.334 30.657 1.00 79.50 73 PRO A N 1
ATOM 586 C CA . PRO A 1 73 ? -23.421 -2.227 30.800 1.00 79.50 73 PRO A CA 1
ATOM 587 C C . PRO A 1 73 ? -22.965 -1.118 31.768 1.00 79.50 73 PRO A C 1
ATOM 589 O O . PRO A 1 73 ? -23.544 -0.029 31.765 1.00 79.50 73 PRO A O 1
ATOM 592 N N . TRP A 1 74 ? -21.933 -1.345 32.589 1.00 89.62 74 TRP A N 1
ATOM 593 C CA . TRP A 1 74 ? -21.427 -0.368 33.566 1.00 89.62 74 TRP A CA 1
ATOM 594 C C . TRP A 1 74 ? -21.116 1.030 32.993 1.00 89.62 74 TRP A C 1
ATOM 596 O O . TRP A 1 74 ? -21.596 2.010 33.565 1.00 89.62 74 TRP A O 1
ATOM 606 N N . PRO A 1 75 ? -20.375 1.185 31.878 1.00 83.38 75 PRO A N 1
ATOM 607 C CA . PRO A 1 75 ? -20.123 2.500 31.279 1.00 83.38 75 PRO A CA 1
ATOM 608 C C . PRO A 1 75 ? -21.403 3.254 30.879 1.00 83.38 75 PRO A C 1
ATOM 610 O O . PRO A 1 75 ? -21.462 4.475 31.033 1.00 83.38 75 PRO A O 1
ATOM 613 N N . ILE A 1 76 ? -22.449 2.550 30.433 1.00 84.50 76 ILE A N 1
ATOM 614 C CA . ILE A 1 76 ? -23.747 3.153 30.090 1.00 84.50 76 ILE A CA 1
ATOM 615 C C . ILE A 1 76 ? -24.446 3.659 31.359 1.00 84.50 76 ILE A C 1
ATOM 617 O O . ILE A 1 76 ? -24.938 4.788 31.386 1.00 84.50 76 ILE A O 1
ATOM 621 N N . LEU A 1 77 ? -24.441 2.864 32.433 1.00 88.06 77 LEU A N 1
ATOM 622 C CA . LEU A 1 77 ? -25.011 3.253 33.728 1.00 88.06 77 LEU A CA 1
ATOM 623 C C . LEU A 1 77 ? -24.299 4.474 34.325 1.00 88.06 77 LEU A C 1
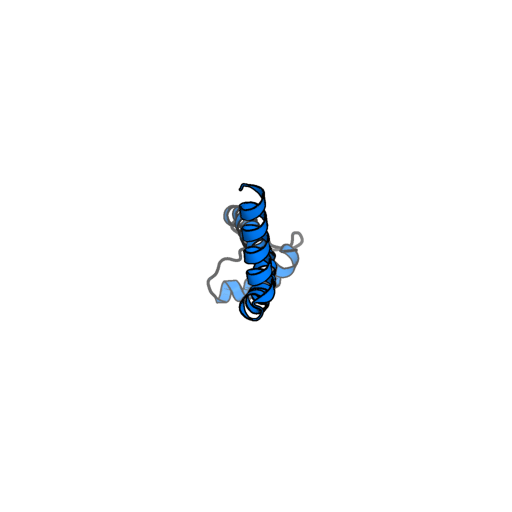ATOM 625 O O . LEU A 1 77 ? -24.962 5.390 34.810 1.00 88.06 77 LEU A O 1
ATOM 629 N N . ILE A 1 78 ? -22.966 4.529 34.234 1.00 90.69 78 ILE A N 1
ATOM 630 C CA . ILE A 1 78 ? -22.162 5.672 34.690 1.00 90.69 78 ILE A CA 1
ATOM 631 C C . ILE A 1 78 ? -22.525 6.937 33.902 1.00 90.69 78 ILE A C 1
ATOM 633 O O . ILE A 1 78 ? -22.732 7.995 34.498 1.00 90.69 78 ILE A O 1
ATOM 637 N N . ALA A 1 79 ? -22.669 6.837 32.577 1.00 89.31 79 ALA A N 1
ATOM 638 C CA . ALA A 1 79 ? -23.073 7.964 31.739 1.00 89.31 79 ALA A CA 1
ATOM 639 C C . ALA A 1 79 ? -24.488 8.470 32.080 1.00 89.31 79 ALA A C 1
ATOM 641 O O . ALA A 1 79 ? -24.707 9.680 32.156 1.00 89.31 79 ALA A O 1
ATOM 642 N N . ILE A 1 80 ? -25.441 7.563 32.329 1.00 89.81 80 ILE A N 1
ATOM 643 C CA . ILE A 1 80 ? -26.806 7.913 32.756 1.00 89.81 80 ILE A CA 1
ATOM 644 C C . ILE A 1 80 ? -26.785 8.598 34.128 1.00 89.81 80 ILE A C 1
ATOM 646 O O . ILE A 1 80 ? -27.427 9.635 34.299 1.00 89.81 80 ILE A O 1
ATOM 650 N N . TYR A 1 81 ? -26.029 8.057 35.085 1.00 90.38 81 TYR A N 1
ATOM 651 C CA . TYR A 1 81 ? -25.885 8.624 36.425 1.00 90.38 81 TYR A CA 1
ATOM 652 C C . TYR A 1 81 ? -25.327 10.050 36.379 1.00 90.38 81 TYR A C 1
ATOM 654 O O . TYR A 1 81 ? -25.951 10.966 36.912 1.00 90.38 81 TYR A O 1
ATOM 662 N N . LEU A 1 82 ? -24.226 10.261 35.649 1.00 91.44 82 LEU A N 1
ATOM 663 C CA . LEU A 1 82 ? -23.615 11.581 35.452 1.00 91.44 82 LEU A CA 1
ATOM 664 C C . LEU A 1 82 ? -24.597 12.582 34.823 1.00 91.44 82 LEU A C 1
ATOM 666 O O . LEU A 1 82 ? -24.711 13.731 35.262 1.00 91.44 82 LEU A O 1
ATOM 670 N N . LYS A 1 83 ? -25.352 12.139 33.813 1.00 87.69 83 LYS A N 1
ATOM 671 C CA . LYS A 1 83 ? -26.331 12.983 33.118 1.00 87.69 83 LYS A CA 1
ATOM 672 C C . LYS A 1 83 ? -27.521 13.347 34.008 1.00 87.69 83 LYS A C 1
ATOM 674 O O . LYS A 1 83 ? -28.058 14.445 33.880 1.00 87.69 83 LYS A O 1
ATOM 679 N N . ASN A 1 84 ? -27.916 12.455 34.913 1.00 85.62 84 ASN A N 1
ATOM 680 C CA . ASN A 1 84 ? -28.952 12.730 35.903 1.00 85.62 84 ASN A CA 1
ATOM 681 C C . ASN A 1 84 ? -28.445 13.665 37.004 1.00 85.62 84 ASN A C 1
ATOM 683 O O . ASN A 1 84 ? -29.141 14.626 37.307 1.00 85.62 84 ASN A O 1
ATOM 687 N N . THR A 1 85 ? -27.221 13.489 37.515 1.00 79.50 85 THR A N 1
ATOM 688 C CA . THR A 1 85 ? -26.643 14.412 38.511 1.00 79.50 85 THR A CA 1
ATOM 689 C C . THR A 1 85 ? -26.537 15.849 38.003 1.00 79.50 85 THR A C 1
ATOM 691 O O . THR A 1 85 ? -26.766 16.781 38.765 1.00 79.50 85 THR A O 1
ATOM 694 N N . ALA A 1 86 ? -26.265 16.047 36.710 1.00 74.38 86 ALA A N 1
ATOM 695 C CA . ALA A 1 86 ? -26.241 17.380 36.109 1.00 74.38 86 ALA A CA 1
ATOM 696 C C . ALA A 1 86 ? -27.633 18.038 36.042 1.00 74.38 86 ALA A C 1
ATOM 698 O O . ALA A 1 86 ? -27.735 19.257 36.121 1.00 74.38 86 ALA A O 1
ATOM 699 N N . LYS A 1 87 ? -28.709 17.249 35.911 1.00 71.88 87 LYS A N 1
ATOM 700 C CA . LYS A 1 87 ? -30.089 17.762 35.903 1.00 71.88 87 LYS A CA 1
ATOM 701 C C . LYS A 1 87 ? -30.574 18.137 37.299 1.00 71.88 87 LYS A C 1
ATOM 703 O O . LYS A 1 87 ? -31.268 19.134 37.437 1.00 71.88 87 LYS A O 1
ATOM 708 N N . THR A 1 88 ? -30.203 17.365 38.319 1.00 71.19 88 THR A N 1
ATO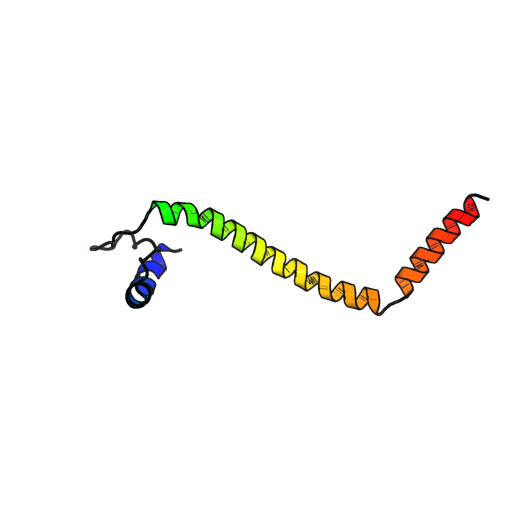M 709 C CA . THR A 1 88 ? -30.620 17.612 39.708 1.00 71.19 88 THR A CA 1
ATOM 710 C C . THR A 1 88 ? -29.969 18.857 40.316 1.00 71.19 88 THR A C 1
ATOM 712 O O . THR A 1 88 ? -30.510 19.409 41.257 1.00 71.19 88 THR A O 1
ATOM 715 N N . GLN A 1 89 ? -28.824 19.300 39.786 1.00 61.06 89 GLN A N 1
ATOM 716 C CA . GLN A 1 89 ? -28.118 20.517 40.223 1.00 61.06 89 GLN A CA 1
ATOM 717 C C . GLN A 1 89 ? -28.634 21.805 39.547 1.00 61.06 89 GLN A C 1
ATOM 719 O O . GLN A 1 89 ? -28.151 22.891 39.849 1.00 61.06 89 GLN A O 1
ATOM 724 N N . LEU A 1 90 ? -29.567 21.689 38.594 1.00 58.91 90 LEU A N 1
ATOM 725 C CA . LEU A 1 90 ? -30.182 22.809 37.863 1.00 58.91 90 LEU A CA 1
ATOM 726 C C . LEU A 1 90 ? -31.648 23.059 38.275 1.00 58.91 90 LEU A C 1
ATOM 728 O O . LEU A 1 90 ? -32.336 23.838 37.615 1.00 58.91 90 LEU A O 1
ATOM 732 N N . VAL A 1 91 ? -32.116 22.398 39.340 1.00 51.81 91 VAL A N 1
ATOM 733 C CA . VAL A 1 91 ? -33.413 22.603 40.011 1.00 51.81 91 VAL A CA 1
ATOM 734 C C . VAL A 1 91 ? -33.135 23.106 41.418 1.00 51.81 91 VAL A C 1
ATOM 736 O O . VAL A 1 91 ? -33.809 24.074 41.827 1.00 51.81 91 VAL A O 1
#

Sequence (91 aa):
MDRVYGGYTRLPAESFGLTPAAPPKGNRAAPWNRDREAHKGRNMVERVFNRMKHHRKAATRHDRLDETLLANPWPILIAIYLKNTAKTQLV

Radius of gyration: 27.63 Å; chains: 1; bounding box: 60×38×62 Å

Secondary structure (DSSP, 8-state):
-HHHHHHHHHHHHHHTT----SPPPTT-SSPPP--HHHHHHHHHHHHHHHHHHHHHHHHHHHHHHHHHHHH--HHHHHHHHHHHHHHHTT-